Protein AF-X1HIW0-F1 (afdb_monomer_lite)

Radius of gyration: 13.24 Å; chains: 1; bounding box: 36×31×34 Å

Structure (mmCIF, N/CA/C/O backbone):
data_AF-X1HIW0-F1
#
_entry.id   AF-X1HIW0-F1
#
loop_
_atom_site.group_PDB
_atom_site.id
_atom_site.type_symbol
_atom_site.label_atom_id
_atom_site.label_alt_id
_atom_site.label_comp_id
_atom_site.label_asym_id
_atom_site.label_entity_id
_atom_site.label_seq_id
_atom_site.pdbx_PDB_ins_code
_atom_site.Cartn_x
_atom_site.Cartn_y
_atom_site.Cartn_z
_atom_site.occupancy
_atom_site.B_iso_or_equiv
_atom_site.auth_seq_id
_atom_site.auth_comp_id
_atom_site.auth_asym_id
_atom_site.auth_atom_id
_atom_site.pdbx_PDB_model_num
ATOM 1 N N . MET A 1 1 ? -16.014 4.884 19.346 1.00 65.81 1 MET A N 1
ATOM 2 C CA . MET A 1 1 ? -15.749 4.035 18.164 1.00 65.81 1 MET A CA 1
ATOM 3 C C . MET A 1 1 ? -14.239 3.941 18.021 1.00 65.81 1 MET A C 1
ATOM 5 O O . MET A 1 1 ? -13.583 4.927 18.347 1.00 65.81 1 MET A O 1
ATOM 9 N N . SER A 1 2 ? -13.686 2.786 17.644 1.00 86.62 2 SER A N 1
ATOM 10 C CA . SER A 1 2 ? -12.257 2.686 17.313 1.00 86.62 2 SER A CA 1
ATOM 11 C C . SER A 1 2 ? -11.933 3.637 16.158 1.00 86.62 2 SER A C 1
ATOM 13 O O . SER A 1 2 ? -12.804 3.928 15.334 1.00 86.62 2 SER A O 1
ATOM 15 N N . LYS A 1 3 ? -10.709 4.177 16.128 1.00 94.00 3 LYS A N 1
ATOM 16 C CA . LYS A 1 3 ? -10.255 4.954 14.970 1.00 94.00 3 LYS A CA 1
ATOM 17 C C . LYS A 1 3 ? -10.159 4.009 13.767 1.00 94.00 3 LYS A C 1
ATOM 19 O O . LYS A 1 3 ? -9.682 2.893 13.965 1.00 94.00 3 LYS A O 1
ATOM 24 N N . PRO A 1 4 ? -10.586 4.418 12.560 1.00 96.69 4 PRO A N 1
ATOM 25 C CA . PRO A 1 4 ? -10.285 3.649 11.362 1.00 96.69 4 PRO A CA 1
ATOM 26 C C . PRO A 1 4 ? -8.770 3.526 11.194 1.00 96.69 4 PRO A C 1
ATOM 28 O O . PRO A 1 4 ? -8.044 4.496 11.438 1.00 96.69 4 PRO A O 1
ATOM 31 N N . LYS A 1 5 ? -8.306 2.357 10.757 1.00 97.94 5 LYS A N 1
ATOM 32 C CA . LYS A 1 5 ? -6.889 2.085 10.515 1.00 97.94 5 LYS A CA 1
ATOM 33 C C . LYS A 1 5 ? -6.590 2.034 9.018 1.00 97.94 5 LYS A C 1
ATOM 35 O O . LYS A 1 5 ? -7.245 1.318 8.261 1.00 97.94 5 LYS A O 1
ATOM 40 N N . LEU A 1 6 ? -5.592 2.803 8.595 1.00 98.31 6 LEU A N 1
ATOM 41 C CA . LEU A 1 6 ? -5.070 2.865 7.235 1.00 98.31 6 LEU A CA 1
ATOM 42 C C . LEU A 1 6 ? -3.650 2.298 7.213 1.00 98.31 6 LEU A C 1
ATOM 44 O O . LEU A 1 6 ? -2.750 2.853 7.841 1.00 98.31 6 LEU A O 1
ATOM 48 N N . GLN A 1 7 ? -3.430 1.239 6.439 1.00 98.31 7 GLN A N 1
ATOM 49 C CA . GLN A 1 7 ? -2.085 0.764 6.125 1.00 98.31 7 GLN A CA 1
ATOM 50 C C . GLN A 1 7 ? -1.670 1.301 4.751 1.00 98.31 7 GLN A C 1
ATOM 52 O O . GLN A 1 7 ? -2.284 0.981 3.733 1.00 98.31 7 GLN A O 1
ATOM 57 N N . ILE A 1 8 ? -0.632 2.133 4.715 1.00 98.38 8 ILE A N 1
ATOM 58 C CA . ILE A 1 8 ? -0.012 2.627 3.485 1.00 98.38 8 ILE A CA 1
ATOM 59 C C . ILE A 1 8 ? 1.124 1.676 3.122 1.00 98.38 8 ILE A C 1
ATOM 61 O O . ILE A 1 8 ? 2.076 1.536 3.881 1.00 98.38 8 ILE A O 1
ATOM 65 N N . ILE A 1 9 ? 1.056 1.058 1.949 1.00 97.06 9 ILE A N 1
ATOM 66 C CA . ILE A 1 9 ? 2.050 0.115 1.444 1.00 97.06 9 ILE A CA 1
ATOM 67 C C . ILE A 1 9 ? 2.759 0.745 0.246 1.00 97.06 9 ILE A C 1
ATOM 69 O O . ILE A 1 9 ? 2.157 0.982 -0.804 1.00 97.06 9 ILE A O 1
ATOM 73 N N . VAL A 1 10 ? 4.057 1.008 0.394 1.00 96.25 10 VAL A N 1
ATOM 74 C CA . VAL A 1 10 ? 4.913 1.458 -0.711 1.00 96.25 10 VAL A CA 1
ATOM 75 C C . VAL A 1 10 ? 5.528 0.241 -1.390 1.00 96.25 10 VAL A C 1
ATOM 77 O O . VAL A 1 10 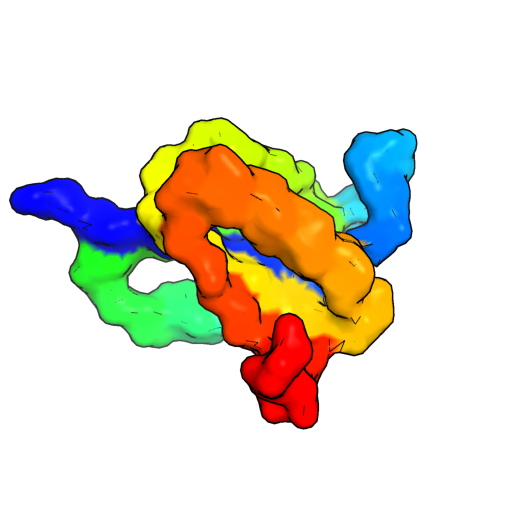? 6.446 -0.380 -0.840 1.00 96.25 10 VAL A O 1
ATOM 80 N N . LEU A 1 11 ? 4.998 -0.074 -2.575 1.00 94.38 11 LEU A N 1
ATOM 81 C CA . LEU A 1 11 ? 5.357 -1.245 -3.370 1.00 94.38 11 LEU A CA 1
ATOM 82 C C . LEU A 1 11 ? 6.601 -0.975 -4.213 1.00 94.38 11 LEU A C 1
ATOM 84 O O . LEU A 1 11 ? 6.755 0.092 -4.815 1.00 94.38 11 LEU A O 1
ATOM 88 N N . PHE A 1 12 ? 7.475 -1.968 -4.293 1.00 86.69 12 PHE A N 1
ATOM 89 C CA . PHE A 1 12 ? 8.737 -1.865 -5.022 1.00 86.69 12 PHE A CA 1
ATOM 90 C C . PHE A 1 12 ? 9.104 -3.142 -5.779 1.00 86.69 12 PHE A C 1
ATOM 92 O O . PHE A 1 12 ? 9.906 -3.079 -6.709 1.00 86.69 12 PHE A O 1
ATOM 99 N N . GLN A 1 13 ? 8.553 -4.298 -5.397 1.00 70.81 13 GLN A N 1
ATOM 100 C CA . GLN A 1 13 ? 8.978 -5.580 -5.953 1.00 70.81 13 GLN A CA 1
ATOM 101 C C . GLN A 1 13 ? 7.962 -6.116 -6.958 1.00 70.81 13 GLN A C 1
ATOM 103 O O . GLN A 1 13 ? 6.775 -6.163 -6.686 1.00 70.81 13 GLN A O 1
ATOM 108 N N . ASN A 1 14 ? 8.449 -6.600 -8.100 1.00 62.31 14 ASN A N 1
ATOM 109 C CA . ASN A 1 14 ? 7.688 -7.459 -9.015 1.00 62.31 14 ASN A CA 1
ATOM 110 C C . ASN A 1 14 ? 8.243 -8.900 -8.995 1.00 62.31 14 ASN A C 1
ATOM 112 O O . ASN A 1 14 ? 8.229 -9.603 -10.000 1.00 62.31 14 ASN A O 1
ATOM 116 N N . LEU A 1 15 ? 8.831 -9.317 -7.865 1.00 60.78 15 LEU A N 1
ATOM 117 C CA . LEU A 1 15 ? 9.477 -10.630 -7.708 1.00 60.78 15 LEU A CA 1
ATOM 118 C C . LEU A 1 15 ? 8.512 -11.715 -7.196 1.00 60.78 15 LEU A C 1
ATOM 120 O O . LEU A 1 15 ? 8.875 -12.891 -7.126 1.00 60.78 15 LEU A O 1
ATOM 124 N N . GLY A 1 16 ? 7.273 -11.335 -6.867 1.00 59.72 16 GLY A N 1
ATOM 125 C CA . GLY A 1 16 ? 6.277 -12.225 -6.275 1.00 59.72 16 GLY A CA 1
ATOM 126 C C . GLY A 1 16 ? 6.678 -12.746 -4.887 1.00 59.72 16 GLY A C 1
ATOM 127 O O . GLY A 1 16 ? 7.747 -12.448 -4.359 1.00 59.72 16 GLY A O 1
ATOM 128 N N . GLU A 1 17 ? 5.812 -13.560 -4.280 1.00 65.62 17 GLU A N 1
ATOM 129 C CA . GLU A 1 17 ? 6.023 -14.082 -2.916 1.00 65.62 17 GLU A CA 1
ATOM 130 C C . GLU A 1 17 ? 7.167 -15.121 -2.832 1.00 65.62 17 GLU A C 1
ATOM 132 O O . GLU A 1 17 ? 7.684 -15.392 -1.751 1.00 65.62 17 GLU A O 1
ATOM 137 N N . ASN A 1 18 ? 7.605 -15.677 -3.969 1.00 63.72 18 ASN A N 1
ATOM 138 C CA . ASN A 1 18 ? 8.584 -16.771 -4.027 1.00 63.72 18 ASN A CA 1
ATOM 139 C C . ASN A 1 18 ? 10.055 -16.315 -4.036 1.00 63.72 18 ASN A C 1
ATOM 141 O O . ASN A 1 18 ? 10.944 -17.144 -3.842 1.00 63.72 18 ASN A O 1
ATOM 145 N N . GLN A 1 19 ? 10.335 -15.032 -4.292 1.00 64.31 19 GLN A N 1
ATOM 146 C CA . GLN A 1 19 ? 11.696 -14.480 -4.354 1.00 64.31 19 GLN A CA 1
ATOM 147 C C . GLN A 1 19 ? 11.774 -13.104 -3.680 1.00 64.31 19 GLN A C 1
ATOM 149 O O . GLN A 1 19 ? 12.218 -12.127 -4.279 1.00 64.31 19 GLN A O 1
ATOM 154 N N . ALA A 1 20 ? 11.343 -13.018 -2.419 1.00 67.06 20 ALA A N 1
ATOM 155 C CA . ALA A 1 20 ? 11.430 -11.772 -1.665 1.00 67.06 20 ALA A CA 1
ATOM 156 C C . ALA A 1 20 ? 12.897 -11.336 -1.486 1.00 67.06 20 ALA A C 1
ATOM 158 O O . ALA A 1 20 ? 13.704 -12.053 -0.887 1.00 67.06 20 ALA A O 1
ATOM 159 N N . TYR A 1 21 ? 13.240 -10.145 -1.984 1.00 70.69 21 TYR A N 1
ATOM 160 C CA . TYR A 1 21 ? 14.534 -9.508 -1.742 1.00 70.69 21 TYR A CA 1
ATOM 161 C C . TYR A 1 21 ? 14.347 -8.252 -0.898 1.00 70.69 21 TYR A C 1
ATOM 163 O O . TYR A 1 21 ? 13.791 -7.260 -1.362 1.00 70.69 21 TYR A O 1
ATOM 171 N N . PHE A 1 22 ? 14.851 -8.262 0.334 1.00 77.38 22 PHE A N 1
ATOM 172 C CA . PHE A 1 22 ? 14.825 -7.078 1.187 1.00 77.38 22 PHE A CA 1
ATOM 173 C C . PHE A 1 22 ? 16.114 -6.279 1.007 1.00 77.38 22 PHE A C 1
ATOM 175 O O . PHE A 1 22 ? 17.222 -6.789 1.211 1.00 77.38 22 PHE A O 1
ATOM 182 N N . ALA A 1 23 ? 15.973 -5.023 0.590 1.00 74.19 23 ALA A N 1
ATOM 183 C CA . ALA A 1 23 ? 17.112 -4.162 0.333 1.00 74.19 23 ALA A CA 1
ATOM 184 C C . ALA A 1 23 ? 17.822 -3.841 1.652 1.00 74.19 23 ALA A C 1
ATOM 186 O O . ALA A 1 23 ? 17.204 -3.413 2.624 1.00 74.19 23 ALA A O 1
ATOM 187 N N . ARG A 1 24 ? 19.150 -3.995 1.681 1.00 76.56 24 ARG A N 1
ATOM 188 C CA . ARG A 1 24 ? 19.965 -3.609 2.850 1.00 76.56 24 ARG A CA 1
ATOM 189 C C . ARG A 1 24 ? 20.012 -2.093 3.059 1.00 76.56 24 ARG A C 1
ATOM 191 O O . ARG A 1 24 ? 20.239 -1.633 4.170 1.00 76.56 24 ARG A O 1
ATOM 198 N N . SER A 1 25 ? 19.830 -1.333 1.981 1.00 83.38 25 SER A N 1
ATOM 199 C CA . SER A 1 25 ? 19.758 0.128 1.980 1.00 83.38 25 SER A CA 1
ATOM 200 C C . SER A 1 25 ? 18.683 0.563 0.974 1.00 83.38 25 SER A C 1
ATOM 202 O O . SER A 1 25 ? 19.000 0.886 -0.171 1.00 83.38 25 SER A O 1
ATOM 204 N N . PRO A 1 26 ? 17.393 0.454 1.343 1.00 84.56 26 PRO A N 1
ATOM 205 C CA . PRO A 1 26 ? 16.297 0.872 0.483 1.00 84.56 26 PRO A CA 1
ATOM 206 C C . PRO A 1 26 ? 16.262 2.394 0.368 1.00 84.56 26 PRO A C 1
ATOM 208 O O . PRO A 1 26 ? 16.589 3.112 1.316 1.00 84.56 26 PRO A O 1
ATOM 211 N N . ALA A 1 27 ? 15.786 2.893 -0.772 1.00 85.19 27 ALA A N 1
ATOM 212 C CA . ALA A 1 27 ? 15.374 4.285 -0.852 1.00 85.19 27 ALA A CA 1
ATOM 213 C C . ALA A 1 27 ? 14.232 4.530 0.155 1.00 85.19 27 ALA A C 1
ATOM 215 O O . ALA A 1 27 ? 13.317 3.710 0.236 1.00 85.19 27 ALA A O 1
ATOM 216 N N . PRO A 1 28 ? 14.253 5.628 0.927 1.00 89.38 28 PRO A N 1
ATOM 217 C CA . PRO A 1 28 ? 13.205 5.891 1.902 1.00 89.38 28 PRO A CA 1
ATOM 218 C C . PRO A 1 28 ? 11.843 6.083 1.205 1.00 89.38 28 PRO A C 1
ATOM 220 O O . PRO A 1 28 ? 11.777 6.764 0.176 1.00 89.38 28 PRO A O 1
ATOM 223 N N . PRO A 1 29 ? 10.738 5.555 1.768 1.00 92.50 29 PRO A N 1
ATOM 224 C CA . PRO A 1 29 ? 9.391 5.646 1.196 1.00 92.50 29 PRO A CA 1
ATOM 225 C C . PRO A 1 29 ? 8.770 7.041 1.420 1.00 92.50 29 PRO A C 1
ATOM 227 O O . PRO A 1 29 ? 7.726 7.178 2.056 1.00 92.50 29 PRO A O 1
ATOM 230 N N . LEU A 1 30 ? 9.425 8.100 0.929 1.00 94.00 30 LEU A N 1
ATOM 231 C CA . LEU A 1 30 ? 9.128 9.490 1.299 1.00 94.00 30 LEU A CA 1
ATOM 232 C C . LEU A 1 30 ? 7.685 9.911 0.990 1.00 94.00 30 LEU A C 1
ATOM 234 O O . LEU A 1 30 ? 7.063 10.587 1.802 1.00 94.00 30 LEU A O 1
ATOM 238 N N . SER A 1 31 ? 7.132 9.494 -0.151 1.00 92.12 31 SER A N 1
ATOM 239 C CA . SER A 1 31 ? 5.743 9.803 -0.511 1.00 92.12 31 SER A CA 1
ATOM 240 C C . SER A 1 31 ? 4.744 9.181 0.469 1.00 92.12 31 SER A C 1
ATOM 242 O O . SER A 1 31 ? 3.827 9.862 0.921 1.00 92.12 31 SER A O 1
ATOM 244 N N . GLY A 1 32 ? 4.952 7.918 0.854 1.00 95.00 32 GLY A N 1
ATOM 245 C CA . GLY A 1 32 ? 4.132 7.237 1.857 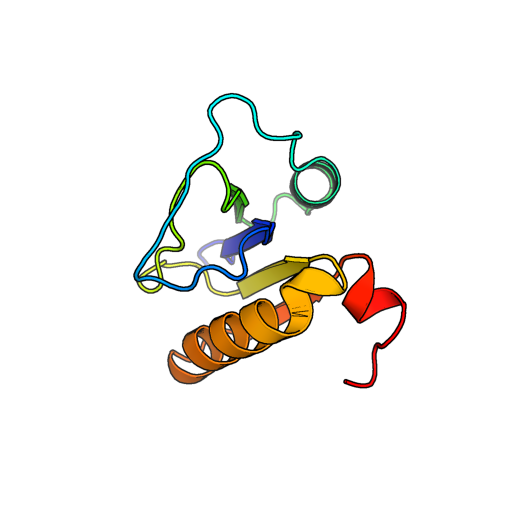1.00 95.00 32 GLY A CA 1
ATOM 246 C C . GLY A 1 32 ? 4.268 7.868 3.243 1.00 95.00 32 GLY A C 1
ATOM 247 O O . GLY A 1 32 ? 3.263 8.103 3.908 1.00 95.00 32 GLY A O 1
ATOM 248 N N . ALA A 1 33 ? 5.492 8.222 3.647 1.00 96.31 33 ALA A N 1
ATOM 249 C CA . ALA A 1 33 ? 5.751 8.910 4.911 1.00 96.31 33 ALA A CA 1
ATOM 250 C C . ALA A 1 33 ? 5.096 10.298 4.977 1.00 96.31 33 ALA A C 1
ATOM 252 O O . ALA A 1 33 ? 4.554 10.672 6.016 1.00 96.31 33 ALA A O 1
ATOM 253 N N . LEU A 1 34 ? 5.093 11.043 3.868 1.00 97.00 34 LEU A N 1
ATOM 254 C CA . LEU A 1 34 ? 4.436 12.345 3.791 1.00 97.00 34 LEU A CA 1
ATOM 255 C C . LEU A 1 34 ? 2.917 12.219 3.952 1.00 97.00 34 LEU A C 1
ATOM 257 O O . LEU A 1 34 ? 2.329 12.950 4.745 1.00 97.00 34 LEU A O 1
ATOM 261 N N . VAL A 1 35 ? 2.283 11.276 3.246 1.00 96.25 35 VAL A N 1
ATOM 262 C CA . VAL A 1 35 ? 0.840 11.022 3.395 1.00 96.25 35 VAL A CA 1
ATOM 263 C C . VAL A 1 35 ? 0.519 10.584 4.822 1.00 96.25 35 VAL A C 1
ATOM 265 O O . VAL A 1 35 ? -0.425 11.106 5.409 1.00 96.25 35 VAL A O 1
ATOM 268 N N . ALA A 1 36 ? 1.327 9.701 5.416 1.00 97.38 36 ALA A N 1
ATOM 269 C CA . ALA A 1 36 ? 1.143 9.277 6.801 1.00 97.38 36 ALA A CA 1
ATOM 270 C C . ALA A 1 36 ? 1.194 10.461 7.782 1.00 97.38 36 ALA A C 1
ATOM 272 O O . ALA A 1 36 ? 0.307 10.596 8.619 1.00 97.38 36 ALA A O 1
ATOM 273 N N . GLY A 1 37 ? 2.179 11.355 7.639 1.00 97.88 37 GLY A N 1
ATOM 274 C CA . GLY A 1 37 ? 2.322 12.534 8.499 1.00 97.88 37 GLY A CA 1
ATOM 275 C C . GLY A 1 37 ? 1.233 13.597 8.310 1.00 97.88 37 GLY A C 1
ATOM 276 O O . GLY A 1 37 ? 0.923 14.322 9.251 1.00 97.88 37 GLY A O 1
ATOM 277 N N . LEU A 1 38 ? 0.642 13.691 7.114 1.00 97.75 38 LEU A N 1
ATOM 278 C CA . LEU A 1 38 ? -0.462 14.612 6.809 1.00 97.75 38 LEU A CA 1
ATOM 279 C C . LEU A 1 38 ? -1.846 14.017 7.095 1.00 97.75 38 LEU A C 1
ATOM 281 O O . LEU A 1 38 ? -2.846 14.737 7.042 1.00 97.75 38 LEU A O 1
ATOM 285 N N . THR A 1 39 ? -1.927 12.717 7.376 1.00 97.38 39 THR A N 1
ATOM 286 C CA . THR A 1 39 ? -3.204 12.060 7.643 1.00 97.38 39 THR A CA 1
ATOM 287 C C . THR A 1 39 ? -3.781 12.575 8.971 1.00 97.38 39 THR A C 1
ATOM 289 O O . THR A 1 39 ? -3.075 12.597 9.981 1.00 97.38 39 THR A O 1
ATOM 292 N N . PRO A 1 40 ? -5.060 12.997 9.008 1.00 96.88 40 PRO A N 1
ATOM 293 C CA . PRO A 1 40 ? -5.679 13.519 10.222 1.00 96.88 40 PRO A CA 1
ATOM 294 C C . PRO A 1 40 ? -5.612 12.537 11.407 1.00 96.88 40 PRO A C 1
ATOM 296 O O . PRO A 1 40 ? -5.828 11.340 11.217 1.00 96.88 40 PRO A O 1
ATOM 299 N N . PRO A 1 41 ? -5.459 13.019 12.658 1.00 96.06 41 PRO A N 1
ATOM 300 C CA . PRO A 1 41 ? -5.280 12.172 13.848 1.00 96.06 41 PRO A CA 1
ATOM 301 C C . PRO A 1 41 ? -6.508 11.324 14.221 1.00 96.06 41 PRO A C 1
ATOM 303 O O . PRO A 1 41 ? -6.464 10.549 15.183 1.00 96.06 41 PRO A O 1
ATOM 306 N N . ILE A 1 42 ? -7.619 11.488 13.499 1.00 96.62 42 ILE A N 1
ATOM 307 C CA . ILE A 1 42 ? -8.810 10.638 13.593 1.00 96.62 42 ILE A CA 1
ATOM 308 C C . ILE A 1 42 ? -8.617 9.277 12.908 1.00 96.62 42 ILE A C 1
ATOM 310 O O . ILE A 1 42 ? 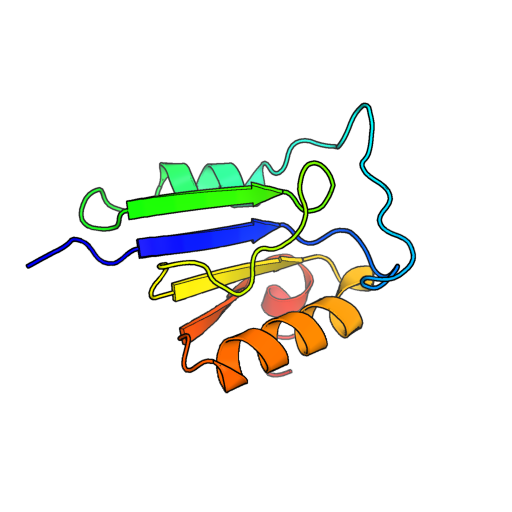-9.424 8.388 13.150 1.00 96.62 42 ILE A O 1
ATOM 314 N N . VAL A 1 43 ? -7.559 9.103 12.108 1.00 98.00 43 VAL A N 1
ATOM 315 C CA . VAL A 1 43 ? -7.172 7.843 11.458 1.00 98.00 43 VAL A CA 1
ATOM 316 C C . VAL A 1 43 ? -5.881 7.331 12.099 1.00 98.00 43 VAL A C 1
ATOM 318 O O . VAL A 1 43 ? -4.953 8.102 12.341 1.00 98.00 43 VAL A O 1
ATOM 321 N N . GLU A 1 44 ? -5.817 6.038 12.399 1.00 98.12 44 GLU A N 1
ATOM 322 C CA . GLU A 1 44 ? -4.564 5.366 12.750 1.00 98.12 44 GLU A CA 1
ATOM 323 C C . GLU A 1 44 ? -3.821 4.991 11.466 1.00 98.12 44 GLU A C 1
ATOM 325 O O . GLU A 1 44 ? -4.424 4.418 10.561 1.00 98.12 44 GLU A O 1
ATOM 330 N N . VAL A 1 45 ? -2.530 5.314 11.368 1.00 98.00 45 VAL A N 1
ATOM 331 C CA . VAL A 1 45 ? -1.746 5.050 10.156 1.00 98.00 45 VAL A CA 1
ATOM 332 C C . VAL A 1 45 ? -0.570 4.139 10.449 1.00 98.00 45 VAL A C 1
ATOM 334 O O . VAL A 1 45 ? 0.223 4.402 11.350 1.00 98.00 45 VAL A O 1
ATOM 337 N N . GLU A 1 46 ? -0.423 3.117 9.617 1.00 97.69 46 GLU A N 1
ATOM 338 C CA . GLU A 1 46 ? 0.763 2.275 9.543 1.00 97.69 46 GLU A CA 1
ATOM 339 C C . GLU A 1 46 ? 1.410 2.434 8.163 1.00 97.69 46 GLU A C 1
ATOM 341 O O . GLU A 1 46 ? 0.727 2.380 7.142 1.00 97.69 46 GLU A O 1
ATOM 346 N N . LEU A 1 47 ? 2.727 2.648 8.118 1.00 97.06 47 LEU A N 1
ATOM 347 C CA . LEU A 1 47 ? 3.488 2.724 6.872 1.00 97.06 47 LEU A CA 1
ATOM 348 C C . LEU A 1 47 ? 4.330 1.460 6.706 1.00 97.06 47 LEU A C 1
ATOM 350 O O . LEU A 1 47 ? 5.262 1.222 7.472 1.00 97.06 47 LEU A O 1
ATOM 354 N N . LEU A 1 48 ? 4.037 0.699 5.658 1.00 95.06 48 LEU A N 1
ATOM 355 C CA . LEU A 1 48 ? 4.774 -0.484 5.246 1.00 95.06 48 LEU A CA 1
ATOM 356 C C . LEU A 1 48 ? 5.623 -0.158 4.018 1.00 95.06 48 LEU A C 1
ATOM 358 O O . LEU A 1 48 ? 5.130 0.358 3.012 1.00 95.06 48 LEU A O 1
ATOM 362 N N . HIS A 1 49 ? 6.904 -0.511 4.077 1.00 93.12 49 HIS A N 1
ATOM 363 C CA . HIS A 1 49 ? 7.784 -0.443 2.921 1.00 93.12 49 HIS A CA 1
ATOM 364 C C . HIS A 1 49 ? 8.200 -1.842 2.484 1.00 93.12 49 HIS A C 1
ATOM 366 O O . HIS A 1 49 ? 8.963 -2.514 3.173 1.00 93.12 49 HIS A O 1
ATOM 372 N N . GLU A 1 50 ? 7.747 -2.251 1.301 1.00 91.75 50 GLU A N 1
ATOM 373 C CA . GLU A 1 50 ? 7.922 -3.619 0.808 1.00 91.75 50 GLU A CA 1
ATOM 374 C C . GLU A 1 50 ? 9.395 -4.035 0.623 1.00 91.75 50 GLU A C 1
ATOM 376 O O . GLU A 1 50 ? 9.731 -5.217 0.650 1.00 91.75 50 GLU A O 1
ATOM 381 N N . MET A 1 51 ? 10.316 -3.079 0.466 1.00 88.56 51 MET A N 1
ATOM 382 C CA . MET A 1 51 ? 11.749 -3.394 0.427 1.00 88.56 51 MET A CA 1
ATOM 383 C C . MET A 1 51 ? 12.338 -3.771 1.793 1.00 88.56 51 MET A C 1
ATOM 385 O O . MET A 1 51 ? 13.463 -4.262 1.836 1.00 88.56 51 MET A O 1
ATOM 389 N N . VAL A 1 52 ? 11.628 -3.518 2.893 1.00 87.88 52 VAL A N 1
ATOM 390 C CA . VAL A 1 52 ? 12.105 -3.732 4.270 1.00 87.88 52 VAL A CA 1
ATOM 391 C C . VAL A 1 52 ? 11.380 -4.893 4.936 1.00 87.88 52 VAL A C 1
ATOM 393 O O . VAL A 1 52 ? 11.997 -5.663 5.669 1.00 87.88 52 VAL A O 1
ATOM 396 N N . CYS A 1 53 ? 10.079 -5.021 4.693 1.00 86.56 53 CYS A N 1
ATOM 397 C CA . CYS A 1 53 ? 9.233 -6.027 5.318 1.00 86.56 53 CYS A CA 1
ATOM 398 C C . CYS A 1 53 ? 8.199 -6.584 4.326 1.00 86.56 53 CYS A C 1
ATOM 400 O O . CYS A 1 53 ? 7.779 -5.875 3.410 1.00 86.56 53 CYS A O 1
ATOM 402 N N . PRO A 1 54 ? 7.792 -7.858 4.484 1.00 88.94 54 PRO A N 1
ATOM 403 C CA . PRO A 1 54 ? 6.763 -8.459 3.645 1.00 88.94 54 PRO A CA 1
ATOM 404 C C . PRO A 1 54 ? 5.380 -7.866 3.939 1.00 88.94 54 PRO A C 1
ATOM 406 O O . PRO A 1 54 ? 5.114 -7.401 5.047 1.00 88.94 54 PRO A O 1
ATOM 409 N N . ILE A 1 55 ? 4.482 -7.942 2.955 1.00 92.56 55 ILE A N 1
ATOM 410 C CA . ILE A 1 55 ? 3.073 -7.569 3.120 1.00 92.56 55 ILE A CA 1
ATOM 411 C C . ILE A 1 55 ? 2.365 -8.624 3.981 1.00 92.56 55 ILE A C 1
ATOM 413 O O . ILE A 1 55 ? 2.306 -9.796 3.602 1.00 92.56 55 ILE A O 1
ATOM 417 N N . ASP A 1 56 ? 1.785 -8.201 5.106 1.00 93.44 56 ASP A N 1
ATOM 418 C CA . ASP A 1 56 ? 0.885 -9.035 5.905 1.00 93.44 56 ASP A CA 1
ATOM 419 C C . ASP A 1 56 ? -0.570 -8.855 5.453 1.00 93.44 56 ASP A C 1
ATOM 421 O O . ASP A 1 56 ? -1.211 -7.832 5.695 1.00 93.44 56 ASP A O 1
ATOM 425 N N . TYR A 1 57 ? -1.111 -9.885 4.808 1.00 95.88 57 TYR A N 1
ATOM 426 C CA . TYR A 1 57 ? -2.497 -9.889 4.342 1.00 95.88 57 TYR A CA 1
ATOM 427 C C . TYR A 1 57 ? -3.522 -10.137 5.458 1.00 95.88 57 TYR A C 1
ATOM 429 O O . TYR A 1 57 ? -4.713 -9.947 5.221 1.00 95.88 57 TYR A O 1
ATOM 437 N N . ASN A 1 58 ? -3.089 -10.520 6.663 1.00 96.31 58 ASN A N 1
ATOM 438 C CA . ASN A 1 58 ? -3.960 -10.702 7.828 1.00 96.31 58 ASN A CA 1
ATOM 439 C C . ASN A 1 58 ? -4.069 -9.436 8.698 1.00 96.31 58 ASN A C 1
ATOM 441 O O . ASN A 1 58 ? -4.572 -9.509 9.818 1.00 96.31 58 ASN A O 1
ATOM 445 N N . THR A 1 59 ? -3.628 -8.283 8.186 1.00 96.69 59 THR A N 1
ATOM 446 C CA . THR A 1 59 ? -3.712 -6.990 8.876 1.00 96.69 59 THR A CA 1
ATOM 447 C C . THR A 1 59 ? -5.133 -6.642 9.345 1.00 96.69 59 THR A C 1
ATOM 449 O O . THR A 1 59 ? -6.143 -6.904 8.674 1.00 96.69 59 THR A O 1
ATOM 452 N N . ASP A 1 60 ? -5.207 -5.978 10.495 1.00 96.75 60 ASP A N 1
ATOM 453 C CA . ASP A 1 60 ? -6.417 -5.407 11.085 1.00 96.75 60 ASP A CA 1
ATOM 454 C C . ASP A 1 60 ? -6.831 -4.068 10.446 1.00 96.75 60 ASP A C 1
ATOM 456 O O . ASP A 1 60 ? -7.893 -3.552 10.777 1.00 96.75 60 ASP A O 1
ATOM 460 N N . ALA A 1 61 ? -6.054 -3.524 9.500 1.00 97.94 61 ALA A N 1
ATOM 461 C CA . ALA A 1 61 ? -6.376 -2.267 8.825 1.00 97.94 61 ALA A CA 1
ATOM 462 C C . ALA A 1 61 ? -7.720 -2.316 8.074 1.00 97.94 61 ALA A C 1
ATOM 464 O O . ALA A 1 61 ? -8.020 -3.293 7.386 1.00 97.94 61 ALA A O 1
ATOM 465 N N . ASP A 1 62 ? -8.513 -1.248 8.156 1.00 96.88 62 ASP A N 1
ATOM 466 C CA . ASP A 1 62 ? -9.781 -1.105 7.429 1.00 96.88 62 ASP A CA 1
ATOM 467 C C . ASP A 1 62 ? -9.543 -0.696 5.965 1.00 96.88 62 ASP A C 1
ATOM 469 O O . ASP A 1 62 ? -10.220 -1.163 5.041 1.00 96.88 62 ASP A O 1
ATOM 473 N N . PHE A 1 63 ? -8.541 0.165 5.763 1.00 98.19 63 PHE A N 1
ATOM 474 C CA . PHE A 1 63 ? -8.158 0.734 4.476 1.00 98.19 63 PHE A CA 1
ATOM 475 C C . PHE A 1 63 ? -6.722 0.358 4.119 1.00 98.19 63 PHE A C 1
ATOM 477 O O . PHE A 1 63 ? -5.823 0.416 4.959 1.00 98.19 63 PHE A O 1
ATOM 484 N N . ILE A 1 64 ? -6.500 0.048 2.845 1.00 98.69 64 ILE A N 1
ATOM 485 C CA . ILE A 1 64 ? -5.179 -0.206 2.272 1.00 98.69 64 ILE A CA 1
ATOM 486 C C . ILE A 1 64 ? -4.885 0.873 1.232 1.00 98.69 64 ILE A C 1
ATOM 488 O O . ILE A 1 64 ? -5.602 0.994 0.238 1.00 98.69 64 ILE A O 1
ATOM 492 N N . GLY A 1 65 ? -3.830 1.653 1.449 1.00 98.25 65 GLY A N 1
ATOM 493 C CA . GLY A 1 65 ? -3.315 2.619 0.484 1.00 98.25 65 GLY A CA 1
ATOM 494 C C . GLY A 1 65 ? -2.102 2.050 -0.241 1.00 98.25 65 GLY A C 1
ATOM 495 O O . GLY A 1 65 ? -1.066 1.858 0.381 1.00 98.25 65 GLY A O 1
ATOM 496 N N . LEU A 1 66 ? -2.191 1.802 -1.544 1.00 97.94 66 LEU A N 1
ATOM 497 C CA . LEU A 1 66 ? -1.060 1.330 -2.347 1.00 97.94 66 LEU A CA 1
ATOM 498 C C . LEU A 1 66 ? -0.371 2.509 -3.032 1.00 97.94 66 LEU A C 1
ATOM 500 O O . LEU A 1 66 ? -1.025 3.281 -3.726 1.00 97.94 66 LEU A O 1
ATOM 504 N N . SER A 1 67 ? 0.946 2.630 -2.881 1.00 97.06 67 SER A N 1
ATOM 505 C CA . SER A 1 67 ? 1.769 3.621 -3.585 1.00 97.06 67 SER A CA 1
ATOM 506 C C . SER A 1 67 ? 2.813 2.915 -4.435 1.00 97.06 67 SER A C 1
ATOM 508 O O . SER A 1 67 ? 3.600 2.128 -3.905 1.00 97.06 67 SER A O 1
ATOM 510 N N . PHE A 1 68 ? 2.814 3.161 -5.748 1.00 95.50 68 PHE A N 1
ATOM 511 C CA . PHE A 1 68 ? 3.673 2.418 -6.667 1.00 95.50 68 PHE A CA 1
ATOM 512 C C . PHE A 1 68 ? 4.054 3.182 -7.942 1.00 95.50 68 PHE A C 1
ATOM 514 O O . PHE A 1 68 ? 3.437 4.178 -8.340 1.00 95.50 68 PHE A O 1
ATOM 521 N N . MET A 1 69 ? 5.129 2.698 -8.561 1.00 93.75 69 MET A N 1
ATOM 522 C CA . MET A 1 69 ? 5.633 3.135 -9.862 1.00 93.75 69 MET A CA 1
ATOM 523 C C . MET A 1 69 ? 5.086 2.231 -10.973 1.00 93.75 69 MET A C 1
ATOM 525 O O . MET A 1 69 ? 4.590 1.140 -10.712 1.00 93.75 69 MET A O 1
ATOM 529 N N . ASP A 1 70 ? 5.218 2.671 -12.216 1.00 92.19 70 ASP A N 1
ATOM 530 C CA . ASP A 1 70 ? 4.776 1.971 -13.424 1.00 92.19 70 ASP A CA 1
ATOM 531 C C . ASP A 1 70 ? 5.278 0.527 -13.529 1.00 92.19 70 ASP A C 1
ATOM 533 O O . ASP A 1 70 ? 4.490 -0.388 -13.761 1.00 92.19 70 ASP A O 1
ATOM 537 N N . TYR A 1 71 ? 6.559 0.287 -13.251 1.00 89.69 71 TYR A N 1
ATOM 538 C CA . TYR A 1 71 ? 7.129 -1.065 -13.281 1.00 89.69 71 TYR A CA 1
ATOM 539 C C . TYR A 1 71 ? 6.587 -2.006 -12.185 1.00 89.69 71 TYR A C 1
ATOM 541 O O . TYR A 1 71 ? 6.789 -3.218 -12.263 1.00 89.69 71 TYR A O 1
ATOM 549 N N . CYS A 1 72 ? 5.889 -1.471 -11.178 1.00 92.56 72 CYS A N 1
ATOM 550 C CA . CYS A 1 72 ? 5.226 -2.239 -10.123 1.00 92.56 72 CYS A CA 1
ATOM 551 C C . CYS A 1 72 ? 3.732 -2.470 -10.396 1.00 92.56 72 CYS A C 1
ATOM 553 O O . CYS A 1 72 ? 3.086 -3.129 -9.584 1.00 92.56 72 CYS A O 1
ATOM 555 N N . ALA A 1 73 ? 3.159 -1.940 -11.483 1.00 94.06 73 ALA A N 1
ATOM 556 C CA . ALA A 1 73 ? 1.713 -1.994 -11.709 1.00 94.06 73 ALA A CA 1
ATOM 557 C C . ALA A 1 73 ? 1.131 -3.426 -11.713 1.00 94.06 73 ALA A C 1
ATOM 559 O O . ALA A 1 73 ? 0.166 -3.652 -10.981 1.00 94.06 73 ALA A O 1
ATOM 560 N N . PRO A 1 74 ? 1.726 -4.429 -12.400 1.00 92.62 74 PRO A N 1
ATOM 561 C CA . PRO A 1 74 ? 1.223 -5.807 -12.347 1.00 92.62 74 PRO A CA 1
ATOM 562 C C . PRO A 1 74 ? 1.155 -6.368 -10.922 1.00 92.62 74 PRO A C 1
ATOM 564 O O . PRO A 1 74 ? 0.149 -6.955 -10.525 1.00 92.62 74 PRO A O 1
ATOM 567 N N . HIS A 1 75 ? 2.200 -6.128 -10.126 1.00 93.62 75 HIS A N 1
ATOM 568 C CA . HIS A 1 75 ? 2.242 -6.538 -8.724 1.00 93.62 75 HIS A CA 1
ATOM 569 C C . HIS A 1 75 ? 1.194 -5.802 -7.886 1.00 93.62 75 HIS A C 1
ATOM 571 O O . HIS A 1 75 ? 0.467 -6.424 -7.115 1.00 93.62 75 HIS A O 1
ATOM 577 N N . ALA A 1 76 ? 1.040 -4.492 -8.087 1.00 95.56 76 ALA A N 1
ATOM 578 C CA . ALA A 1 76 ? 0.035 -3.693 -7.395 1.00 95.56 76 ALA A CA 1
ATOM 579 C C . ALA A 1 76 ? -1.394 -4.186 -7.663 1.00 95.56 76 ALA A C 1
ATOM 581 O O . ALA A 1 76 ? -2.196 -4.245 -6.730 1.00 95.56 76 ALA A O 1
ATOM 582 N N . PHE A 1 77 ? -1.707 -4.600 -8.895 1.00 95.38 77 PHE A N 1
ATOM 583 C CA . PHE A 1 77 ? -3.007 -5.187 -9.223 1.00 95.38 77 PHE A CA 1
ATOM 584 C C . PHE A 1 77 ? -3.250 -6.511 -8.492 1.00 95.38 77 PHE A C 1
ATOM 586 O O . PHE A 1 77 ? -4.346 -6.719 -7.962 1.00 95.38 77 PHE A O 1
ATOM 593 N N . GLU A 1 78 ? -2.246 -7.385 -8.395 1.00 95.25 78 GLU A N 1
ATOM 594 C CA . GLU A 1 78 ? -2.369 -8.647 -7.655 1.00 95.25 78 GLU A CA 1
ATOM 595 C C . GLU A 1 78 ? -2.534 -8.420 -6.146 1.00 95.25 78 GLU A C 1
ATOM 597 O O . GLU A 1 78 ? -3.444 -8.988 -5.529 1.00 95.25 78 GLU A O 1
ATOM 602 N N . VAL A 1 79 ? -1.736 -7.522 -5.558 1.00 95.88 79 VAL A N 1
ATOM 603 C CA . VAL A 1 79 ? -1.860 -7.113 -4.148 1.00 95.88 79 VAL A CA 1
ATOM 604 C C . VAL A 1 79 ? -3.252 -6.527 -3.883 1.00 95.88 79 VAL A C 1
ATOM 606 O O . VAL A 1 79 ? -3.947 -6.954 -2.955 1.00 95.88 79 VAL A O 1
ATOM 609 N N . ALA A 1 80 ? -3.708 -5.596 -4.728 1.00 97.44 80 ALA A N 1
ATOM 610 C CA . ALA A 1 80 ? -5.026 -4.976 -4.614 1.00 97.44 80 ALA A CA 1
ATOM 611 C C . ALA A 1 80 ? -6.148 -6.015 -4.701 1.00 97.44 80 ALA A C 1
ATOM 613 O O . ALA A 1 80 ? -7.075 -6.007 -3.890 1.00 97.44 80 ALA A O 1
ATOM 614 N N . LYS A 1 81 ? -6.063 -6.945 -5.656 1.00 97.62 81 LYS A N 1
ATOM 615 C CA . LYS A 1 81 ? -7.033 -8.031 -5.832 1.00 97.62 81 LYS A CA 1
ATOM 616 C C . LYS A 1 81 ? -7.087 -8.943 -4.609 1.00 97.62 81 LYS A C 1
ATOM 618 O O . LYS A 1 81 ? -8.181 -9.346 -4.214 1.00 97.62 81 LYS A O 1
ATOM 623 N N . LYS A 1 82 ? -5.944 -9.259 -3.993 1.00 97.31 82 LYS A N 1
ATOM 624 C CA . LYS A 1 82 ? -5.877 -10.085 -2.779 1.00 97.31 82 LYS A CA 1
ATOM 625 C C . LYS A 1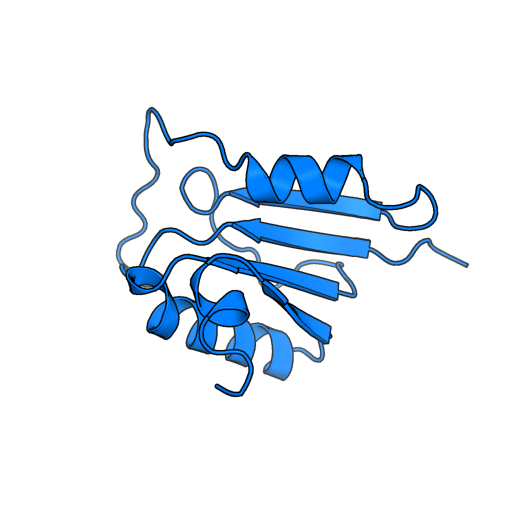 82 ? -6.532 -9.385 -1.585 1.00 97.31 82 LYS A C 1
ATOM 627 O O . LYS A 1 82 ? -7.411 -9.978 -0.968 1.00 97.31 82 LYS A O 1
ATOM 632 N N . PHE A 1 83 ? -6.223 -8.113 -1.326 1.00 98.25 83 PHE A N 1
ATOM 633 C CA . PHE A 1 83 ? -6.886 -7.346 -0.261 1.00 98.25 83 PHE A CA 1
ATOM 634 C C . PHE A 1 83 ? -8.388 -7.147 -0.502 1.00 98.25 83 PHE A C 1
ATOM 636 O O . PHE A 1 83 ? -9.185 -7.315 0.421 1.00 98.25 83 PHE A O 1
ATOM 643 N N . ARG A 1 84 ? -8.803 -6.874 -1.746 1.00 97.94 84 ARG A N 1
ATOM 644 C CA . ARG A 1 84 ? -10.228 -6.770 -2.110 1.00 97.94 84 ARG A CA 1
ATOM 645 C C . ARG A 1 84 ? -10.980 -8.080 -1.861 1.00 97.94 84 ARG A C 1
ATOM 647 O O . ARG A 1 84 ? -12.089 -8.046 -1.339 1.00 97.94 84 ARG A O 1
ATOM 654 N N . LYS A 1 85 ? -10.381 -9.241 -2.167 1.00 98.12 85 LYS A N 1
ATOM 655 C CA . LYS A 1 85 ? -10.961 -10.564 -1.841 1.00 98.12 85 LYS A CA 1
ATOM 656 C C . LYS A 1 85 ? -11.153 -10.780 -0.336 1.00 98.12 85 LYS A C 1
ATOM 658 O O . LYS A 1 85 ? -12.035 -11.538 0.048 1.00 98.12 85 LYS A O 1
ATOM 663 N N . LEU A 1 86 ? -10.350 -10.115 0.494 1.00 97.38 86 LEU A N 1
ATOM 664 C CA . LEU A 1 86 ? -10.459 -10.125 1.956 1.00 97.38 86 LEU A CA 1
ATOM 665 C C . LEU A 1 86 ? -11.434 -9.058 2.491 1.00 97.38 86 LEU A C 1
ATOM 667 O O . LEU A 1 86 ? -11.532 -8.872 3.700 1.00 97.38 86 LEU A O 1
ATOM 671 N N . GLY A 1 87 ? -12.150 -8.346 1.612 1.00 97.19 87 GLY A N 1
ATOM 672 C CA . GLY A 1 87 ? -13.148 -7.339 1.983 1.00 97.19 87 GLY A CA 1
ATOM 673 C C . GLY A 1 87 ? -12.574 -5.979 2.388 1.00 97.19 87 GLY A C 1
ATOM 674 O O . GLY A 1 87 ? -13.320 -5.138 2.883 1.00 97.19 87 GLY A O 1
ATOM 675 N N . LYS A 1 88 ? -11.271 -5.740 2.186 1.00 98.12 88 LYS A N 1
ATOM 676 C CA . LYS A 1 88 ? -10.632 -4.455 2.507 1.00 98.12 88 LYS A CA 1
ATOM 677 C C . LYS A 1 88 ? -10.965 -3.390 1.460 1.00 98.12 88 LYS A C 1
ATOM 679 O O . LYS A 1 88 ? -11.057 -3.690 0.265 1.00 98.12 88 LYS A O 1
ATOM 684 N N . ILE A 1 89 ? -11.063 -2.132 1.891 1.00 98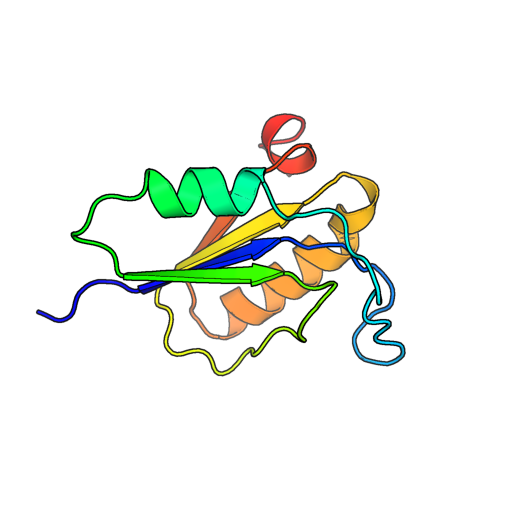.25 89 ILE A N 1
ATOM 685 C CA . ILE A 1 89 ? -11.152 -0.988 0.975 1.00 98.25 89 ILE A CA 1
ATOM 686 C C . ILE A 1 89 ? -9.738 -0.649 0.499 1.00 98.25 89 ILE A C 1
ATOM 688 O O . ILE A 1 89 ? -8.861 -0.366 1.311 1.00 98.25 89 ILE A O 1
ATOM 692 N N . VAL A 1 90 ? -9.513 -0.673 -0.816 1.00 98.44 90 VAL A N 1
ATOM 693 C CA . VAL A 1 90 ? -8.192 -0.436 -1.418 1.00 98.44 90 VAL A CA 1
ATOM 694 C C . VAL A 1 90 ? -8.207 0.849 -2.238 1.00 98.44 90 VAL A C 1
ATOM 696 O O . VAL A 1 90 ? -9.008 0.974 -3.165 1.00 98.44 90 VAL A O 1
ATOM 699 N N . VAL A 1 91 ? -7.290 1.764 -1.927 1.00 97.75 91 VAL A N 1
ATOM 700 C CA . VAL A 1 91 ? -7.049 3.023 -2.642 1.00 97.75 91 VAL A CA 1
ATOM 701 C C . VAL A 1 91 ? -5.658 2.973 -3.269 1.00 97.75 91 VAL A C 1
ATOM 703 O O . VAL A 1 91 ? -4.703 2.540 -2.627 1.00 97.75 91 VAL A O 1
ATOM 706 N N . ALA A 1 92 ? -5.534 3.414 -4.518 1.00 97.25 92 ALA A N 1
ATOM 707 C CA . ALA A 1 92 ? -4.267 3.453 -5.239 1.00 97.25 92 ALA A CA 1
ATOM 708 C C . ALA A 1 92 ? -3.766 4.897 -5.385 1.00 97.25 92 ALA A C 1
ATOM 710 O O . ALA A 1 92 ? -4.542 5.818 -5.627 1.00 97.25 92 ALA A O 1
ATOM 711 N N . GLY A 1 93 ? -2.458 5.085 -5.250 1.00 96.25 93 GLY A N 1
ATOM 712 C CA . GLY A 1 93 ? -1.762 6.351 -5.434 1.00 96.25 93 GLY A CA 1
ATOM 713 C C . GLY A 1 93 ? -0.323 6.145 -5.910 1.00 96.25 93 GLY A C 1
ATOM 714 O O . GLY A 1 93 ? 0.120 5.033 -6.200 1.00 96.25 93 GLY A O 1
ATOM 715 N N . GLY A 1 94 ? 0.432 7.237 -6.001 1.00 94.44 94 GLY A N 1
ATOM 716 C CA . GLY A 1 94 ? 1.786 7.224 -6.561 1.00 94.44 94 GLY A CA 1
ATOM 717 C C . GLY A 1 94 ? 1.813 7.594 -8.043 1.00 94.44 94 GLY A C 1
ATOM 718 O O . GLY A 1 94 ? 0.840 8.127 -8.582 1.00 94.44 94 GLY A O 1
ATOM 719 N N . ARG A 1 95 ? 2.950 7.350 -8.706 1.00 94.81 95 ARG A N 1
ATOM 720 C CA . ARG A 1 95 ? 3.192 7.835 -10.074 1.00 94.81 95 ARG A CA 1
ATOM 721 C C . ARG A 1 95 ? 2.242 7.194 -11.080 1.00 94.81 95 ARG A C 1
ATOM 723 O O . ARG A 1 95 ? 1.712 7.909 -11.925 1.00 94.81 95 ARG A O 1
ATOM 730 N N . TYR A 1 96 ? 2.028 5.881 -10.985 1.00 95.75 96 TYR A N 1
ATOM 731 C CA . TYR A 1 96 ? 1.201 5.164 -11.953 1.00 95.75 96 TYR A CA 1
ATOM 732 C C . TYR A 1 96 ? -0.284 5.545 -11.846 1.00 95.75 96 TYR A C 1
ATOM 734 O O . TYR A 1 96 ? -0.783 6.096 -12.825 1.00 95.75 96 TYR A O 1
ATOM 742 N N . PRO A 1 97 ? -0.965 5.424 -10.683 1.00 96.38 97 PRO A N 1
ATOM 743 C CA . PRO A 1 97 ? -2.389 5.772 -10.587 1.00 96.38 97 PRO A CA 1
ATOM 744 C C . PRO A 1 97 ? -2.681 7.248 -10.870 1.00 96.38 97 PRO A C 1
ATOM 746 O O . PRO A 1 97 ? -3.747 7.584 -11.364 1.00 96.38 97 PRO A O 1
ATOM 749 N N . SER A 1 98 ? -1.727 8.146 -10.592 1.00 95.94 98 SER A N 1
ATOM 750 C CA . SER A 1 98 ? -1.877 9.568 -10.941 1.00 95.94 98 SER A CA 1
ATOM 751 C C . SER A 1 98 ? -1.816 9.818 -12.449 1.00 95.94 98 SER A C 1
ATOM 753 O O . SER A 1 98 ? -2.405 10.778 -12.935 1.00 95.94 98 SER A O 1
ATOM 755 N N . THR A 1 99 ? -1.068 8.991 -13.184 1.00 96.94 99 THR A N 1
ATOM 756 C CA . THR A 1 99 ? -0.901 9.128 -14.639 1.00 96.94 99 THR A CA 1
ATOM 757 C C . THR A 1 99 ? -2.009 8.388 -15.394 1.00 96.94 99 THR A C 1
ATOM 759 O O . THR A 1 99 ? -2.461 8.870 -16.429 1.00 96.94 99 THR A O 1
ATOM 762 N N . PHE A 1 100 ? -2.465 7.250 -14.859 1.00 95.88 100 PHE A N 1
ATOM 763 C CA . PHE A 1 100 ? -3.457 6.357 -15.463 1.00 95.88 100 PHE A CA 1
ATOM 764 C C . PHE A 1 100 ? -4.607 6.068 -14.474 1.00 95.88 100 PHE A C 1
ATOM 766 O O . PHE A 1 100 ? -4.727 4.948 -13.989 1.00 95.88 100 PHE A O 1
ATOM 773 N N . PRO A 1 101 ? -5.435 7.066 -14.114 1.00 95.50 101 PRO A N 1
ATOM 774 C CA . PRO A 1 101 ? -6.438 6.920 -13.050 1.00 95.50 101 PRO A CA 1
ATOM 775 C C . PRO A 1 101 ? -7.636 6.025 -13.405 1.00 95.50 101 PRO A C 1
ATOM 777 O O . PRO A 1 101 ? -8.361 5.611 -12.504 1.00 95.50 101 PRO A O 1
ATOM 780 N N . GLU A 1 102 ? -7.861 5.759 -14.693 1.00 95.44 102 GLU A N 1
ATOM 781 C CA . GLU A 1 102 ? -8.988 4.951 -15.187 1.00 95.44 102 GLU A CA 1
ATOM 782 C C . GLU A 1 102 ? -8.664 3.446 -15.284 1.00 95.44 102 GLU A C 1
ATOM 784 O O . GLU A 1 102 ? -9.543 2.654 -15.625 1.00 95.44 102 GLU A O 1
ATOM 789 N N . GLU A 1 103 ? -7.412 3.053 -15.015 1.00 90.38 103 GLU A N 1
ATOM 790 C CA . GLU A 1 103 ? -6.960 1.651 -14.965 1.00 90.38 103 GLU A CA 1
ATOM 791 C C . GLU A 1 103 ? -7.033 1.066 -13.545 1.00 90.38 103 GLU A C 1
ATOM 793 O O . GLU A 1 103 ? -7.568 -0.060 -13.394 1.00 90.38 103 GLU A O 1
#

Sequence (103 aa):
MSKPKLQIIVLFQNLGENQAYFARSPAPPLSGALVAGLTPPIVEVELLHEMVCPIDYNTDADFIGLSFMDYCAPHAFEVAKKFRKLGKIVVA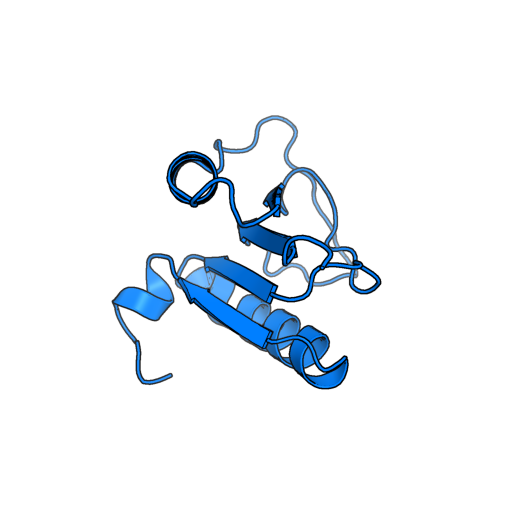GGRYPSTFPEE

Foldseek 3Di:
DDQAEEEEEEDDDPPPPPDQAADPDDDDPVVQVVCCVPPDPSYHYHYHYSNHDPDDLPDPHQEYEYEYDPVCVVVVVVVQVSNVVVVHHYHYDYDVCVVVVPD

Secondary structure (DSSP, 8-state):
-PPPEEEEEE----S-TTS----SSPPP-HHHHHHHHHS-TTSEEEEEETTTS---TT---SEEEEE--GGGHHHHHHHHHHHHHTT-EEEEESHHHHH-TT-

pLDDT: mean 91.57, std 9.89, range [59.72, 98.69]

Organism: NCBI:txid412755